Protein AF-A0A3D5JEH7-F1 (afdb_monomer_lite)

Foldseek 3Di:
DDPDDPPPDVVVVVDDDPPPDDAAEAEDAQVVVVVVLVVDDPQQVVQCVVVVPHQDAPDKDWGQDPPRRIHMYHHHD

Structure (mmCIF, N/CA/C/O backbone):
data_AF-A0A3D5JEH7-F1
#
_entry.id   AF-A0A3D5JEH7-F1
#
loop_
_atom_site.group_PDB
_atom_site.id
_atom_site.type_symbol
_atom_site.label_atom_id
_atom_site.label_alt_id
_atom_site.label_comp_id
_atom_site.label_asym_id
_atom_site.label_entity_id
_atom_site.label_seq_id
_atom_site.pdbx_PDB_ins_code
_atom_site.Cartn_x
_atom_site.Cartn_y
_atom_site.Cartn_z
_atom_site.occupancy
_atom_site.B_iso_or_equiv
_atom_site.auth_seq_id
_atom_site.auth_comp_id
_atom_site.auth_asym_id
_atom_site.auth_atom_id
_atom_site.pdbx_PDB_model_num
ATOM 1 N N . MET A 1 1 ? -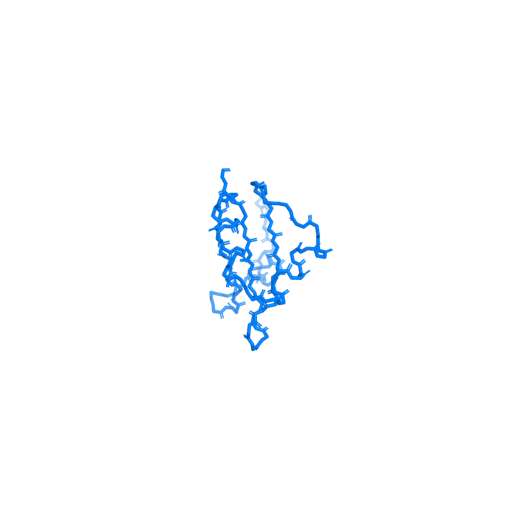18.841 -20.985 -42.794 1.00 39.84 1 MET A N 1
ATOM 2 C CA . MET A 1 1 ? -18.105 -19.719 -42.983 1.00 39.84 1 MET A CA 1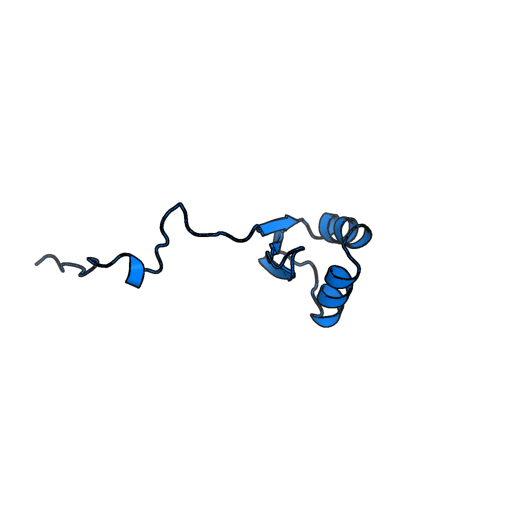
ATOM 3 C C . MET A 1 1 ? -17.439 -19.403 -41.650 1.00 39.84 1 MET A C 1
ATOM 5 O O . MET A 1 1 ? -18.136 -19.006 -40.729 1.00 39.84 1 MET A O 1
ATOM 9 N N . MET A 1 2 ? -16.157 -19.741 -41.480 1.00 41.84 2 MET A N 1
ATOM 10 C CA . MET A 1 2 ? -15.419 -19.429 -40.247 1.00 41.84 2 MET A CA 1
ATOM 11 C C . MET A 1 2 ? -14.966 -17.973 -40.336 1.00 41.84 2 MET A C 1
ATOM 13 O O . MET A 1 2 ? -14.252 -17.607 -41.268 1.00 41.84 2 MET A O 1
ATOM 17 N N . SER A 1 3 ? -15.421 -17.136 -39.410 1.00 48.19 3 SER A N 1
ATOM 18 C CA . SER A 1 3 ? -14.933 -15.772 -39.230 1.00 48.19 3 SER A CA 1
ATOM 19 C C . SER A 1 3 ? -13.454 -15.834 -38.846 1.00 48.19 3 SER A C 1
ATOM 21 O O . SER A 1 3 ? -13.100 -16.239 -37.742 1.00 48.19 3 SER A O 1
ATOM 23 N N . SER A 1 4 ? -12.577 -15.475 -39.784 1.00 55.00 4 SER A N 1
ATOM 24 C CA . SER A 1 4 ? -11.162 -15.255 -39.499 1.00 55.00 4 SER A CA 1
ATOM 25 C C . SER A 1 4 ? -11.057 -14.021 -38.602 1.00 55.00 4 SER A C 1
ATOM 27 O O . SER A 1 4 ? -11.391 -12.915 -39.022 1.00 55.00 4 SER A O 1
ATOM 29 N N . PHE A 1 5 ? -10.667 -14.219 -37.344 1.00 60.62 5 PHE A N 1
ATOM 30 C CA . PHE A 1 5 ? -10.301 -13.125 -36.451 1.00 60.62 5 PHE A CA 1
ATOM 31 C C . PHE A 1 5 ? -8.963 -12.542 -36.933 1.00 60.62 5 PHE A C 1
ATOM 33 O O . PHE A 1 5 ? -7.974 -13.278 -36.955 1.00 60.62 5 PHE A O 1
ATOM 40 N N . PRO A 1 6 ? -8.878 -11.253 -37.314 1.00 61.16 6 PRO A N 1
ATOM 41 C CA . PRO A 1 6 ? -7.618 -10.653 -37.727 1.00 61.16 6 PRO A CA 1
ATOM 42 C C . PRO A 1 6 ? -6.810 -10.294 -36.473 1.00 61.16 6 PRO A C 1
ATOM 44 O O . PRO A 1 6 ? -6.756 -9.141 -36.060 1.00 61.16 6 PRO A O 1
ATOM 47 N N . LEU A 1 7 ? -6.215 -11.298 -35.828 1.00 59.69 7 LEU A N 1
ATOM 48 C CA . LEU A 1 7 ? -5.326 -11.130 -34.672 1.00 59.69 7 LEU A CA 1
ATOM 49 C C . LEU A 1 7 ? -3.865 -11.351 -35.076 1.00 59.69 7 LEU A C 1
ATOM 51 O O . LEU A 1 7 ? -3.147 -12.125 -34.456 1.00 59.69 7 LEU A O 1
ATOM 55 N N . THR A 1 8 ? -3.420 -10.706 -36.152 1.00 62.47 8 THR A N 1
ATOM 56 C CA . THR A 1 8 ? -2.031 -10.815 -36.627 1.00 62.47 8 THR A CA 1
ATOM 57 C C . THR A 1 8 ? -1.051 -9.913 -35.878 1.00 62.47 8 THR A C 1
ATOM 59 O O . THR A 1 8 ? 0.150 -10.042 -36.090 1.00 62.47 8 THR A O 1
ATOM 62 N N . ASP A 1 9 ? -1.529 -9.030 -34.997 1.00 63.25 9 ASP A N 1
ATOM 63 C CA . ASP A 1 9 ? -0.685 -8.078 -34.272 1.00 63.25 9 ASP A CA 1
ATOM 64 C C . ASP A 1 9 ? -0.885 -8.188 -32.744 1.00 63.25 9 ASP A C 1
ATOM 66 O O . ASP A 1 9 ? -1.837 -7.614 -32.203 1.00 63.25 9 ASP A O 1
ATOM 70 N N . PRO A 1 10 ? 0.000 -8.913 -32.034 1.00 60.56 10 PRO A N 1
ATOM 71 C CA . PRO A 1 10 ? -0.035 -9.064 -30.577 1.00 60.56 10 PRO A CA 1
ATOM 72 C C . PRO A 1 10 ? -0.011 -7.731 -29.817 1.00 60.56 10 PRO A C 1
ATOM 74 O O . PRO A 1 10 ? -0.602 -7.620 -28.743 1.00 60.56 10 PRO A O 1
ATOM 77 N N . SER A 1 11 ? 0.607 -6.692 -30.391 1.00 60.44 11 SER A N 1
ATOM 78 C CA . SER A 1 11 ? 0.706 -5.379 -29.747 1.00 60.44 11 SER A CA 1
ATOM 79 C C . SER A 1 11 ? -0.651 -4.666 -29.655 1.00 60.44 11 SER A C 1
ATOM 81 O O . SER A 1 11 ? -0.916 -3.953 -28.688 1.00 60.44 11 SER A O 1
ATOM 83 N N . ARG A 1 12 ? -1.576 -4.944 -30.587 1.00 63.00 12 ARG A N 1
ATOM 84 C CA . ARG A 1 12 ? -2.966 -4.450 -30.543 1.00 63.00 12 ARG A CA 1
ATOM 85 C C . ARG A 1 12 ? -3.826 -5.126 -29.481 1.00 63.00 12 ARG A C 1
ATOM 87 O O . ARG A 1 12 ? -4.865 -4.587 -29.115 1.00 63.00 12 ARG A O 1
ATOM 94 N N . LEU A 1 13 ? -3.395 -6.285 -28.991 1.00 64.62 13 LEU A N 1
ATOM 95 C CA . LEU A 1 13 ? -4.040 -7.007 -27.898 1.00 64.62 13 LEU A CA 1
ATOM 96 C C . LEU A 1 13 ? -3.508 -6.589 -26.519 1.00 64.62 13 LEU A C 1
ATOM 98 O O . LEU A 1 13 ? -3.940 -7.146 -25.514 1.00 64.62 13 LEU A O 1
ATOM 102 N N . GLY A 1 14 ? -2.568 -5.636 -26.457 1.00 59.88 14 GLY A N 1
ATOM 103 C CA . GLY A 1 14 ? -1.901 -5.271 -25.206 1.00 59.88 14 GLY A CA 1
ATOM 104 C C . GLY A 1 14 ? -1.053 -6.408 -24.631 1.00 59.88 14 GLY A C 1
ATOM 105 O O . GLY A 1 14 ? -0.725 -6.384 -23.446 1.00 59.88 14 GLY A O 1
ATOM 106 N N . LEU A 1 15 ? -0.716 -7.407 -25.453 1.00 66.06 15 LEU A N 1
ATOM 107 C CA . LEU A 1 15 ? 0.164 -8.496 -25.061 1.00 66.06 15 LEU A CA 1
ATOM 108 C C . LEU A 1 15 ? 1.588 -7.953 -25.057 1.00 66.06 15 LEU A C 1
ATOM 110 O O . LEU A 1 15 ? 2.126 -7.549 -26.089 1.00 66.06 15 LEU A O 1
ATOM 114 N N . VAL A 1 16 ? 2.171 -7.906 -23.868 1.00 69.44 16 VAL A N 1
ATOM 115 C CA . VAL A 1 16 ? 3.580 -7.581 -23.684 1.00 69.44 16 VAL A CA 1
ATOM 116 C C . VAL A 1 16 ? 4.407 -8.854 -23.832 1.00 69.44 16 VAL A C 1
ATOM 118 O O .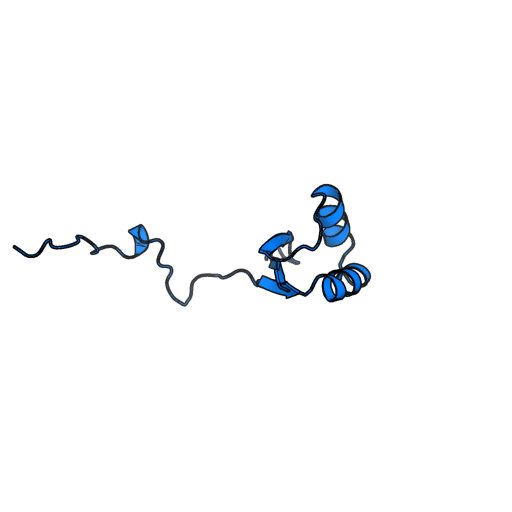 VAL A 1 16 ? 3.936 -9.948 -23.527 1.00 69.44 16 VAL A O 1
ATOM 121 N N . THR A 1 17 ? 5.630 -8.718 -24.334 1.00 68.12 17 THR A N 1
ATOM 122 C CA . THR A 1 17 ? 6.614 -9.805 -24.314 1.00 68.12 17 THR A CA 1
ATOM 123 C C . THR A 1 17 ? 6.978 -10.141 -22.868 1.00 68.12 17 THR A C 1
ATOM 125 O O . THR A 1 17 ? 6.999 -9.232 -22.037 1.00 68.12 17 THR A O 1
ATOM 128 N N . ASP A 1 18 ? 7.322 -11.399 -22.582 1.00 66.5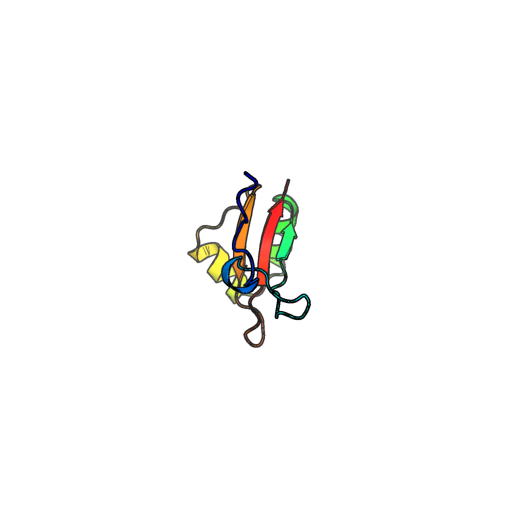0 18 ASP A N 1
ATOM 129 C CA . ASP A 1 18 ? 7.677 -11.866 -21.227 1.00 66.50 18 ASP A CA 1
ATOM 130 C C . ASP A 1 18 ? 8.781 -11.019 -20.556 1.00 66.50 18 ASP A C 1
ATOM 132 O O . ASP A 1 18 ? 8.789 -10.865 -19.338 1.00 66.50 18 ASP A O 1
ATOM 136 N N . ASP A 1 19 ? 9.656 -10.391 -21.349 1.00 68.06 19 ASP A N 1
ATOM 137 C CA . ASP A 1 19 ? 10.770 -9.556 -20.875 1.00 68.06 19 ASP A CA 1
ATOM 138 C C . ASP A 1 19 ? 10.420 -8.067 -20.661 1.00 68.06 19 ASP A C 1
ATOM 140 O O . ASP A 1 19 ? 11.307 -7.230 -20.464 1.00 68.06 19 ASP A O 1
ATOM 144 N N . ALA A 1 20 ? 9.144 -7.681 -20.741 1.00 69.75 20 ALA A N 1
ATOM 145 C CA . ALA A 1 20 ? 8.754 -6.290 -20.526 1.00 69.75 20 ALA A CA 1
ATOM 146 C C . ALA A 1 20 ? 8.961 -5.871 -19.053 1.00 69.75 20 ALA A C 1
ATOM 148 O O . ALA A 1 20 ? 8.636 -6.633 -18.140 1.00 69.75 20 ALA A O 1
ATOM 149 N N . PRO A 1 21 ? 9.450 -4.644 -18.780 1.00 73.62 21 PRO A N 1
ATOM 150 C CA . PRO A 1 21 ? 9.678 -4.177 -17.417 1.00 73.62 21 PRO A CA 1
ATOM 151 C C . PRO A 1 21 ? 8.364 -4.131 -16.625 1.00 73.62 21 PRO A C 1
ATOM 153 O O . PRO A 1 21 ? 7.497 -3.287 -16.862 1.00 73.62 21 PRO A O 1
ATOM 156 N N . SER A 1 22 ? 8.225 -5.041 -15.663 1.00 77.44 22 SER A N 1
ATOM 157 C CA . SER A 1 22 ? 7.069 -5.131 -14.772 1.00 77.44 22 SER A CA 1
ATOM 158 C C . SER A 1 22 ? 7.294 -4.353 -13.478 1.00 77.44 22 SER A C 1
ATOM 160 O O . SER A 1 22 ? 8.396 -4.349 -12.928 1.00 77.44 22 SER A O 1
ATOM 162 N N . ARG A 1 23 ? 6.230 -3.753 -12.939 1.00 81.94 23 ARG A N 1
ATOM 163 C CA . ARG A 1 23 ? 6.243 -3.187 -11.584 1.00 81.94 23 ARG A CA 1
ATOM 164 C C . ARG A 1 23 ? 5.861 -4.258 -10.573 1.00 81.94 23 ARG A C 1
ATOM 166 O O . ARG A 1 23 ? 4.910 -5.003 -10.792 1.00 81.94 23 ARG A O 1
ATOM 173 N N . THR A 1 24 ? 6.557 -4.288 -9.445 1.00 86.12 24 THR A N 1
ATOM 174 C CA . THR A 1 24 ? 6.235 -5.210 -8.353 1.00 86.12 24 THR A CA 1
ATOM 175 C C . THR A 1 24 ? 4.918 -4.818 -7.690 1.00 86.12 24 THR A C 1
ATOM 177 O O . THR A 1 24 ? 4.756 -3.670 -7.272 1.00 86.12 24 THR A O 1
ATOM 180 N N . LEU A 1 25 ? 4.008 -5.782 -7.537 1.00 90.06 25 LEU A N 1
ATOM 181 C CA . LEU A 1 25 ? 2.817 -5.674 -6.696 1.00 90.06 25 LEU A CA 1
ATOM 182 C C . LEU A 1 25 ? 3.016 -6.520 -5.434 1.00 90.06 25 LEU A C 1
ATOM 184 O O . LEU A 1 25 ? 3.132 -7.741 -5.514 1.00 90.06 25 LEU A O 1
ATOM 188 N N . ARG A 1 26 ? 3.043 -5.876 -4.267 1.00 91.44 26 ARG A N 1
ATOM 189 C CA . ARG A 1 26 ? 3.024 -6.556 -2.969 1.00 91.44 26 ARG A CA 1
ATOM 190 C C . ARG A 1 26 ? 1.581 -6.694 -2.502 1.00 91.44 26 ARG A C 1
ATOM 192 O O . ARG A 1 26 ? 0.891 -5.689 -2.367 1.00 91.44 26 ARG A O 1
ATOM 199 N N . LEU A 1 27 ? 1.148 -7.920 -2.236 1.00 94.75 27 LEU A N 1
ATOM 200 C CA . LEU A 1 27 ? -0.164 -8.191 -1.654 1.00 94.75 27 LEU A CA 1
ATOM 201 C C . LEU A 1 27 ? -0.060 -8.237 -0.132 1.00 94.75 27 LEU A C 1
ATOM 203 O O . LEU A 1 27 ? 0.835 -8.891 0.401 1.00 94.75 27 LEU A O 1
ATOM 207 N N . LEU A 1 28 ? -0.962 -7.530 0.540 1.00 95.56 28 LEU A N 1
ATOM 208 C CA . LEU A 1 28 ? -1.083 -7.455 1.992 1.00 95.56 28 LEU A CA 1
ATOM 209 C C . LEU A 1 28 ? -2.545 -7.677 2.389 1.00 95.56 28 LEU A C 1
ATOM 211 O O . LEU A 1 28 ? -3.453 -7.325 1.643 1.00 95.56 28 LEU A O 1
ATOM 215 N N . THR A 1 29 ? -2.783 -8.212 3.577 1.00 96.06 29 THR A N 1
ATOM 216 C CA . THR A 1 29 ? -4.085 -8.087 4.252 1.00 96.06 29 THR A CA 1
ATOM 217 C C . THR A 1 29 ? -4.245 -6.682 4.839 1.00 96.06 29 THR A C 1
ATOM 219 O O . THR A 1 29 ? -3.272 -5.925 4.911 1.00 96.06 29 THR A O 1
ATOM 222 N N . ALA A 1 30 ? -5.447 -6.332 5.307 1.00 93.75 30 ALA A N 1
ATOM 223 C CA . ALA A 1 30 ? -5.652 -5.074 6.029 1.00 93.75 30 ALA A CA 1
ATOM 224 C C . ALA A 1 30 ? -4.751 -4.977 7.279 1.00 93.75 30 ALA A C 1
ATOM 226 O O . ALA A 1 30 ? -4.065 -3.974 7.455 1.00 93.75 30 ALA A O 1
ATOM 227 N N . ASP A 1 31 ? -4.649 -6.052 8.065 1.00 93.56 31 ASP A N 1
ATOM 228 C CA . ASP A 1 31 ? -3.816 -6.075 9.277 1.00 93.56 31 ASP A CA 1
ATOM 229 C C . ASP A 1 31 ? -2.319 -5.907 8.963 1.00 93.56 31 ASP A C 1
ATOM 231 O O . ASP A 1 31 ? -1.613 -5.108 9.578 1.00 93.56 31 ASP A O 1
ATOM 235 N N . SER A 1 32 ? -1.820 -6.626 7.952 1.00 95.25 32 SER A N 1
ATOM 236 C CA . SER A 1 32 ? -0.403 -6.538 7.565 1.00 95.25 32 SER A CA 1
ATOM 237 C C . SER A 1 32 ? -0.047 -5.218 6.870 1.00 95.25 32 SER A C 1
ATOM 239 O O . SER A 1 32 ? 1.126 -4.837 6.846 1.00 95.25 32 SER A O 1
ATOM 241 N N . PHE A 1 33 ? -1.036 -4.491 6.334 1.00 95.00 33 PHE A N 1
ATOM 242 C CA . PHE A 1 33 ? -0.842 -3.135 5.828 1.00 95.00 33 PHE A CA 1
ATOM 243 C C . PHE A 1 33 ? -0.504 -2.157 6.954 1.00 95.00 33 PHE A C 1
ATOM 245 O O . PHE A 1 33 ? 0.436 -1.373 6.807 1.00 95.00 33 PHE A O 1
ATOM 252 N N . ASP A 1 34 ? -1.205 -2.238 8.084 1.00 93.06 34 ASP A N 1
ATOM 253 C CA . ASP A 1 34 ? -0.942 -1.374 9.237 1.00 93.06 34 ASP A CA 1
ATOM 254 C C . ASP A 1 34 ? 0.456 -1.623 9.819 1.00 93.06 34 ASP A C 1
ATOM 256 O O . ASP A 1 34 ? 1.173 -0.682 10.175 1.00 93.06 34 ASP A O 1
ATOM 260 N N . ASP A 1 35 ? 0.894 -2.882 9.861 1.00 94.00 35 ASP A N 1
ATOM 261 C CA . ASP A 1 35 ? 2.255 -3.233 10.272 1.00 94.00 35 ASP A CA 1
ATOM 262 C C . ASP A 1 35 ? 3.311 -2.767 9.269 1.00 94.00 35 ASP A C 1
ATOM 264 O O . ASP A 1 35 ? 4.347 -2.215 9.659 1.00 94.00 35 ASP A O 1
ATOM 268 N N . TRP A 1 36 ? 3.043 -2.916 7.971 1.00 93.69 36 TRP A N 1
ATOM 269 C CA . TRP A 1 36 ? 3.919 -2.390 6.930 1.00 93.69 36 TRP A CA 1
ATOM 270 C C . TRP A 1 36 ? 4.081 -0.870 7.055 1.00 93.69 36 TRP A C 1
ATOM 272 O O . TRP A 1 36 ? 5.211 -0.374 7.011 1.00 93.69 36 TRP A O 1
ATOM 282 N N . LEU A 1 37 ? 2.993 -0.131 7.287 1.00 93.38 37 LEU A N 1
ATOM 283 C CA . LEU A 1 37 ? 2.999 1.331 7.356 1.00 93.38 37 LEU A CA 1
ATOM 284 C C . LEU A 1 37 ? 3.951 1.862 8.444 1.00 93.38 37 LEU A C 1
ATOM 286 O O . LEU A 1 37 ? 4.628 2.871 8.229 1.00 93.38 37 LEU A O 1
ATOM 290 N N . LYS A 1 38 ? 4.098 1.140 9.566 1.00 94.00 38 LYS A N 1
ATOM 291 C CA . LYS A 1 38 ? 5.040 1.465 10.661 1.00 94.00 38 LYS A CA 1
ATOM 292 C C . LYS A 1 38 ? 6.507 1.435 10.223 1.00 94.00 38 LYS A C 1
ATOM 294 O O . LYS A 1 38 ? 7.338 2.130 10.807 1.00 94.00 38 LYS A O 1
ATOM 299 N N . THR A 1 39 ? 6.826 0.650 9.197 1.00 92.12 39 THR A N 1
ATOM 300 C CA . THR A 1 39 ? 8.186 0.485 8.650 1.00 92.12 39 THR A CA 1
ATOM 301 C C . THR A 1 39 ? 8.387 1.183 7.302 1.00 92.12 39 THR A C 1
ATOM 303 O O . THR A 1 39 ? 9.522 1.332 6.860 1.00 92.12 39 THR A O 1
ATOM 306 N N . ALA A 1 40 ? 7.307 1.654 6.667 1.00 90.50 40 ALA A N 1
ATOM 307 C CA . ALA A 1 40 ? 7.344 2.338 5.378 1.00 90.50 40 ALA A CA 1
ATOM 308 C C . ALA A 1 40 ? 8.171 3.635 5.431 1.00 90.50 40 ALA A C 1
ATOM 310 O O . ALA A 1 40 ? 8.301 4.250 6.491 1.00 90.50 40 ALA A O 1
ATOM 311 N N . SER A 1 41 ? 8.702 4.080 4.291 1.00 90.25 41 SER A N 1
ATOM 312 C CA . SER A 1 41 ? 9.398 5.369 4.203 1.00 90.25 41 SER A CA 1
ATOM 313 C C . SER A 1 41 ? 8.446 6.539 4.482 1.00 90.25 41 SER A C 1
ATOM 315 O O . SER A 1 41 ? 7.229 6.432 4.314 1.00 90.25 41 SER A O 1
ATOM 317 N N . ALA A 1 42 ? 8.998 7.685 4.890 1.00 91.12 42 ALA A N 1
ATOM 318 C CA . ALA A 1 42 ? 8.207 8.888 5.153 1.00 91.12 42 ALA A CA 1
ATOM 319 C C . ALA A 1 42 ? 7.410 9.351 3.917 1.00 91.12 42 ALA A C 1
ATOM 321 O O . ALA A 1 42 ? 6.248 9.728 4.041 1.00 91.12 42 ALA A O 1
ATOM 322 N N . GLU A 1 43 ? 8.007 9.253 2.726 1.00 89.44 43 GLU A N 1
ATOM 323 C CA . GLU A 1 43 ? 7.353 9.571 1.453 1.00 89.44 43 GLU A CA 1
ATOM 324 C C . GLU A 1 43 ? 6.164 8.642 1.165 1.00 89.44 43 GLU A C 1
ATOM 326 O O . GLU A 1 43 ? 5.077 9.114 0.834 1.00 89.44 43 GLU A O 1
ATOM 331 N N . ALA A 1 44 ? 6.331 7.327 1.356 1.00 90.38 44 ALA A N 1
ATOM 332 C CA . ALA A 1 44 ? 5.247 6.370 1.149 1.00 90.38 44 ALA A CA 1
ATOM 333 C C . ALA A 1 44 ? 4.077 6.623 2.112 1.00 90.38 44 ALA A C 1
ATOM 335 O O . ALA A 1 44 ? 2.922 6.597 1.690 1.00 90.38 44 ALA A O 1
ATOM 336 N N . ARG A 1 45 ? 4.362 6.926 3.387 1.00 92.56 45 ARG A N 1
ATOM 337 C CA . ARG A 1 45 ? 3.327 7.283 4.374 1.00 92.56 45 ARG A CA 1
ATOM 338 C C . ARG A 1 45 ? 2.577 8.553 3.977 1.00 92.56 45 ARG A C 1
ATOM 340 O O . ARG A 1 45 ? 1.351 8.547 3.987 1.00 92.56 45 ARG A O 1
ATOM 347 N N . ALA A 1 46 ? 3.299 9.600 3.575 1.00 92.94 46 ALA A N 1
ATOM 348 C CA . ALA A 1 46 ? 2.696 10.857 3.137 1.00 92.94 46 ALA A CA 1
ATOM 349 C C . ALA A 1 46 ? 1.787 1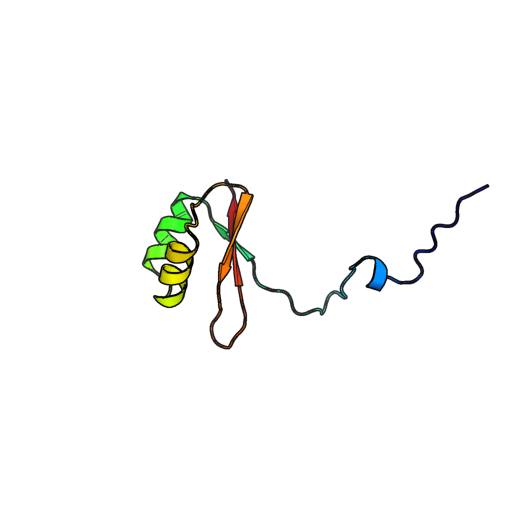0.661 1.913 1.00 92.94 46 ALA A C 1
ATOM 351 O O . ALA A 1 46 ? 0.716 11.257 1.833 1.00 92.94 46 ALA A O 1
ATOM 352 N N . LEU A 1 47 ? 2.173 9.790 0.977 1.00 91.62 47 LEU A N 1
ATOM 353 C CA . LEU A 1 47 ? 1.353 9.479 -0.193 1.00 91.62 47 LEU A CA 1
ATOM 354 C C . LEU A 1 47 ? 0.099 8.666 0.169 1.00 91.62 47 LEU A C 1
ATOM 356 O O . LEU A 1 47 ? -0.989 8.934 -0.345 1.00 91.62 47 LEU A O 1
ATOM 360 N N . VAL A 1 48 ? 0.227 7.683 1.064 1.00 93.62 48 VAL A N 1
ATOM 361 C CA . VAL A 1 48 ? -0.916 6.920 1.595 1.00 93.62 48 VAL A CA 1
ATOM 362 C C . VAL A 1 48 ? -1.922 7.861 2.265 1.00 93.62 48 VAL A C 1
ATOM 364 O O . VAL A 1 48 ? -3.117 7.777 1.983 1.00 93.62 48 VAL A O 1
ATOM 367 N N . GLU A 1 49 ? -1.443 8.801 3.080 1.00 93.75 49 GLU A N 1
ATOM 368 C CA . GLU A 1 49 ? -2.277 9.801 3.749 1.00 93.75 49 GLU A CA 1
ATOM 369 C C . GLU A 1 49 ? -2.939 10.758 2.744 1.00 93.75 49 GLU A C 1
ATOM 371 O O . GLU A 1 49 ? -4.163 10.895 2.727 1.00 93.75 49 GLU A O 1
ATOM 376 N N . ALA A 1 50 ? -2.159 11.347 1.832 1.00 94.12 50 ALA A N 1
ATOM 377 C CA . ALA A 1 50 ? -2.659 12.283 0.823 1.00 94.12 50 ALA A CA 1
ATOM 378 C C . ALA A 1 50 ? -3.676 11.647 -0.140 1.00 94.12 50 ALA A C 1
ATOM 380 O O . ALA A 1 50 ? -4.600 12.314 -0.605 1.00 94.12 50 ALA A O 1
ATOM 381 N N . SER A 1 51 ? -3.536 10.351 -0.429 1.00 91.12 51 SER A N 1
ATOM 382 C CA . SER A 1 51 ? -4.473 9.604 -1.277 1.00 91.12 51 SER A CA 1
ATOM 383 C C . SER A 1 51 ? -5.740 9.150 -0.546 1.00 91.12 51 SER A C 1
ATOM 385 O O . SER A 1 51 ? -6.630 8.579 -1.182 1.00 91.12 51 SER A O 1
ATOM 387 N N . SER A 1 52 ? -5.842 9.384 0.772 1.00 92.31 52 SER A N 1
ATOM 388 C CA . SER A 1 52 ? -6.915 8.841 1.618 1.00 92.31 52 SER A CA 1
ATOM 389 C C . SER A 1 52 ? -7.095 7.331 1.405 1.00 92.31 52 SER A C 1
ATOM 391 O O . SER A 1 52 ? -8.216 6.805 1.329 1.00 92.31 52 SER A O 1
ATOM 393 N N . PHE A 1 53 ? -5.980 6.620 1.219 1.00 94.12 53 PHE A N 1
ATOM 394 C CA . PHE A 1 53 ? -6.012 5.191 0.963 1.00 94.12 53 PHE A CA 1
ATOM 395 C C . PHE A 1 53 ? -6.448 4.453 2.227 1.00 94.12 53 PHE A C 1
ATOM 397 O O . PHE A 1 53 ? -5.897 4.649 3.305 1.00 94.12 53 PHE A O 1
ATOM 404 N N . ALA A 1 54 ? -7.450 3.589 2.082 1.00 92.75 54 ALA A N 1
ATOM 405 C CA . ALA A 1 54 ? -7.945 2.747 3.162 1.00 92.75 54 ALA A CA 1
ATOM 406 C C . ALA A 1 54 ? -7.765 1.291 2.755 1.00 92.75 54 ALA A C 1
ATOM 408 O O . ALA A 1 54 ? -8.200 0.918 1.658 1.00 92.75 54 ALA A O 1
ATOM 409 N N . ALA A 1 55 ? -7.161 0.495 3.633 1.00 92.75 55 ALA A N 1
ATOM 410 C CA . ALA A 1 55 ? -6.830 -0.890 3.354 1.00 92.75 55 ALA A CA 1
ATOM 411 C C . ALA A 1 55 ? -8.090 -1.771 3.328 1.00 92.75 55 ALA A C 1
ATOM 413 O O . ALA A 1 55 ? -8.569 -2.238 4.355 1.00 92.75 55 ALA A O 1
ATOM 414 N N . LYS A 1 56 ? -8.667 -1.955 2.137 1.00 94.25 56 LYS A N 1
ATOM 415 C CA . LYS A 1 56 ? -9.843 -2.806 1.893 1.00 94.25 56 LYS A CA 1
ATOM 416 C C . LYS A 1 56 ? -9.561 -3.748 0.732 1.00 94.25 56 LYS A C 1
ATOM 418 O O . LYS A 1 56 ? -8.939 -3.314 -0.238 1.00 94.25 56 LYS A O 1
ATOM 423 N N . SER A 1 57 ? -10.059 -4.982 0.817 1.00 93.81 57 SER A N 1
ATOM 424 C CA . SER A 1 57 ? -9.878 -6.007 -0.221 1.00 93.81 57 SER A CA 1
ATOM 425 C C . SER A 1 57 ? -10.228 -5.471 -1.617 1.00 93.81 57 SER A C 1
ATOM 427 O O . SER A 1 57 ? -11.203 -4.734 -1.798 1.00 93.81 57 SER A O 1
ATOM 429 N N . GLY A 1 58 ? -9.370 -5.770 -2.593 1.00 93.44 58 GLY A N 1
ATOM 430 C CA . GLY A 1 58 ? -9.488 -5.313 -3.980 1.00 93.44 58 GLY A CA 1
ATOM 431 C C . GLY A 1 58 ? -8.965 -3.898 -4.253 1.00 93.44 58 GLY A C 1
ATOM 432 O O . GLY A 1 58 ? -8.989 -3.456 -5.402 1.00 93.44 58 GLY A O 1
ATOM 433 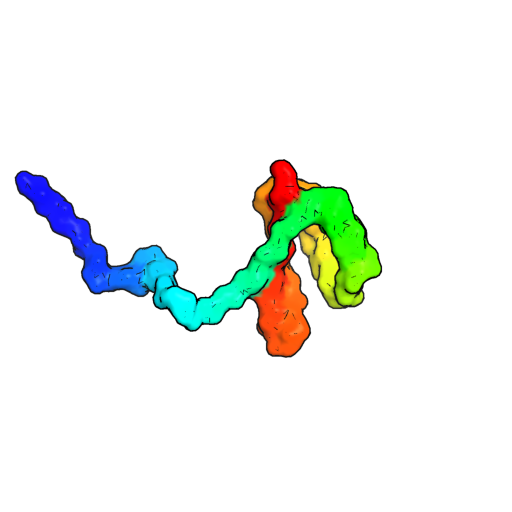N N . ARG A 1 59 ? -8.475 -3.165 -3.244 1.00 94.75 59 ARG A N 1
ATOM 434 C CA . ARG A 1 59 ? -7.842 -1.852 -3.453 1.00 94.75 59 ARG A CA 1
ATOM 435 C C . ARG A 1 59 ? -6.339 -1.981 -3.639 1.00 94.75 59 ARG A C 1
ATOM 437 O O . ARG A 1 59 ? -5.699 -2.809 -3.002 1.00 94.75 59 ARG A O 1
ATOM 444 N N . ALA A 1 60 ? -5.769 -1.099 -4.453 1.00 94.62 60 ALA A N 1
ATOM 445 C CA . ALA A 1 60 ? -4.328 -0.967 -4.597 1.00 94.62 60 ALA A CA 1
ATOM 446 C C . ALA A 1 60 ? -3.900 0.503 -4.641 1.00 94.62 60 ALA A C 1
ATOM 448 O O . ALA A 1 60 ? -4.663 1.365 -5.084 1.00 94.62 60 ALA A O 1
ATOM 449 N N . ILE A 1 61 ? -2.679 0.772 -4.188 1.00 93.62 61 ILE A N 1
ATOM 450 C CA . ILE A 1 61 ? -2.014 2.071 -4.288 1.00 93.62 61 ILE A CA 1
ATOM 451 C C . ILE A 1 61 ? -0.657 1.903 -4.959 1.00 93.62 61 ILE A C 1
ATOM 453 O O . ILE A 1 61 ? 0.073 0.947 -4.696 1.00 93.62 61 ILE A O 1
ATOM 457 N N . LEU A 1 62 ? -0.332 2.842 -5.843 1.00 92.38 62 LEU A N 1
ATOM 458 C CA . LEU A 1 62 ? 0.941 2.901 -6.542 1.00 92.38 62 LEU A CA 1
ATOM 459 C C . LEU A 1 62 ? 1.850 3.883 -5.802 1.00 92.38 62 LEU A C 1
ATOM 461 O O . LEU A 1 62 ? 1.481 5.036 -5.597 1.00 92.38 62 LEU A O 1
ATOM 465 N N . LEU A 1 63 ? 3.011 3.401 -5.380 1.00 89.69 63 LEU A N 1
ATOM 466 C CA . LEU A 1 63 ? 3.990 4.131 -4.593 1.00 89.69 63 LEU A CA 1
ATOM 467 C C . LEU A 1 63 ? 5.222 4.442 -5.455 1.00 89.69 63 LEU A C 1
ATOM 469 O O . LEU A 1 63 ? 5.650 3.594 -6.253 1.00 89.69 63 LEU A O 1
ATOM 473 N N . PRO A 1 64 ? 5.832 5.628 -5.297 1.00 82.44 64 PRO A N 1
ATOM 474 C CA . PRO A 1 64 ? 7.164 5.862 -5.832 1.00 82.44 64 PRO A CA 1
ATOM 475 C C . PRO A 1 64 ? 8.130 4.863 -5.180 1.00 82.44 64 PRO A C 1
ATOM 477 O O . PRO A 1 64 ? 8.032 4.575 -3.986 1.00 82.44 64 PRO A O 1
ATOM 480 N N . GLY A 1 65 ? 9.025 4.267 -5.965 1.00 72.00 65 GLY A N 1
ATOM 481 C CA . GLY A 1 65 ? 10.108 3.455 -5.415 1.00 72.00 65 GLY A CA 1
ATOM 482 C C . GLY A 1 65 ? 11.438 4.177 -5.501 1.00 72.00 65 GLY A C 1
ATOM 483 O O . GLY A 1 65 ? 11.613 5.117 -6.283 1.00 72.00 65 GLY A O 1
ATOM 484 N N . GLU A 1 66 ? 12.383 3.718 -4.689 1.00 64.75 66 GLU A N 1
ATOM 485 C CA . GLU A 1 66 ? 13.736 4.261 -4.673 1.00 64.75 66 GLU A CA 1
ATOM 486 C C . GLU A 1 66 ? 14.393 4.097 -6.051 1.00 64.75 66 GLU A C 1
ATOM 488 O O . GLU A 1 66 ? 14.268 3.063 -6.709 1.00 64.75 66 GLU A O 1
ATOM 493 N N . GLY A 1 67 ? 15.039 5.161 -6.533 1.00 63.84 67 GLY A N 1
ATOM 494 C CA . GLY A 1 67 ? 15.641 5.186 -7.870 1.00 63.84 67 GLY A CA 1
ATOM 495 C C . GLY A 1 67 ? 14.641 5.268 -9.032 1.00 63.84 67 GLY A C 1
ATOM 496 O O . GLY A 1 67 ? 15.028 5.029 -10.172 1.00 63.84 67 GLY A O 1
ATOM 497 N N . GLY A 1 68 ? 13.369 5.602 -8.776 1.00 62.41 68 GLY A N 1
ATOM 498 C CA . GLY A 1 68 ? 12.353 5.811 -9.817 1.00 62.41 68 GLY A CA 1
ATOM 499 C C . GLY A 1 68 ? 11.590 4.551 -10.240 1.00 62.41 68 GLY A C 1
ATOM 500 O O . GLY A 1 68 ? 10.735 4.624 -11.124 1.00 62.41 68 GLY A O 1
ATOM 501 N N . SER A 1 69 ? 11.844 3.403 -9.603 1.00 70.44 69 SER A N 1
ATOM 502 C CA . SER A 1 69 ? 11.117 2.162 -9.887 1.00 70.44 69 SER A CA 1
ATOM 503 C C . SER A 1 69 ? 9.847 2.066 -9.044 1.00 70.44 69 SER A C 1
ATOM 505 O O . SER A 1 69 ? 9.855 1.563 -7.924 1.00 70.44 69 SER A O 1
ATOM 507 N N . ALA A 1 70 ? 8.741 2.597 -9.563 1.00 80.56 70 ALA A N 1
ATOM 508 C CA . ALA A 1 70 ? 7.458 2.572 -8.869 1.00 80.56 70 ALA A CA 1
ATOM 509 C C . ALA A 1 70 ? 6.992 1.134 -8.561 1.00 80.56 70 ALA A C 1
ATOM 511 O O . ALA A 1 70 ? 7.056 0.250 -9.419 1.00 80.56 70 ALA A O 1
ATOM 512 N N . HIS A 1 71 ? 6.466 0.920 -7.357 1.00 86.94 71 HIS A N 1
ATOM 513 C CA . HIS A 1 71 ? 5.896 -0.353 -6.909 1.00 86.94 71 HIS A CA 1
ATOM 514 C C . HIS A 1 71 ? 4.450 -0.149 -6.455 1.00 86.94 71 HIS A C 1
ATOM 516 O O . HIS A 1 71 ? 4.007 0.978 -6.258 1.00 86.94 71 HIS A O 1
ATOM 522 N N . ALA A 1 72 ? 3.684 -1.224 -6.315 1.00 90.44 72 ALA A N 1
ATOM 523 C CA . ALA A 1 72 ? 2.300 -1.163 -5.866 1.00 90.44 72 ALA A CA 1
ATOM 524 C C . ALA A 1 72 ? 2.086 -2.011 -4.612 1.00 90.44 72 ALA A C 1
ATOM 526 O O . ALA A 1 72 ? 2.719 -3.054 -4.437 1.00 90.44 72 ALA A O 1
ATOM 527 N N . ILE A 1 73 ? 1.156 -1.575 -3.767 1.00 93.31 73 ILE A N 1
ATOM 528 C CA . ILE A 1 73 ? 0.590 -2.380 -2.686 1.00 93.31 73 ILE A CA 1
ATOM 529 C C . ILE A 1 73 ? -0.866 -2.654 -3.018 1.00 93.31 73 ILE A C 1
ATOM 531 O O . ILE A 1 73 ? -1.623 -1.719 -3.264 1.00 93.31 73 ILE A O 1
ATOM 535 N N . GLY A 1 74 ? -1.242 -3.927 -3.030 1.00 94.75 74 GLY A N 1
ATOM 536 C CA . GLY A 1 74 ? -2.616 -4.390 -3.168 1.00 94.75 74 GLY A CA 1
ATOM 537 C C . GLY A 1 74 ? -3.095 -4.998 -1.862 1.00 94.75 74 GLY A C 1
ATOM 538 O O . GLY A 1 74 ? -2.329 -5.669 -1.174 1.00 94.75 74 GLY A O 1
ATOM 539 N N . ILE A 1 75 ? -4.360 -4.769 -1.533 1.00 97.25 75 ILE A N 1
ATOM 540 C CA . ILE A 1 75 ? -5.001 -5.381 -0.379 1.00 97.25 75 ILE A CA 1
ATOM 541 C C . ILE A 1 75 ? -5.817 -6.575 -0.845 1.00 97.25 75 ILE A C 1
ATOM 543 O O . ILE A 1 75 ? -6.698 -6.437 -1.700 1.00 97.25 75 ILE A O 1
ATOM 547 N N . PHE A 1 76 ? -5.514 -7.734 -0.276 1.00 91.50 76 PHE A N 1
ATOM 548 C CA . PHE A 1 76 ? -6.213 -8.981 -0.524 1.00 91.50 76 PHE A CA 1
ATOM 549 C C . PHE A 1 76 ? -6.533 -9.652 0.809 1.00 91.50 76 PHE A C 1
ATOM 551 O O . PHE A 1 76 ? -5.635 -9.910 1.609 1.00 91.50 76 PHE A O 1
ATOM 558 N N . ASP A 1 77 ? -7.821 -9.884 1.018 1.00 71.44 77 ASP A N 1
ATOM 559 C CA . ASP A 1 77 ? -8.434 -10.616 2.128 1.00 71.44 77 ASP A CA 1
ATOM 560 C C . ASP A 1 77 ? -9.733 -11.242 1.600 1.00 71.44 77 ASP A C 1
ATOM 562 O O . ASP A 1 77 ? -10.414 -10.533 0.805 1.00 71.44 77 ASP A O 1
#

Radius of gyration: 18.03 Å; chains: 1; bounding box: 34×32×54 Å

Secondary structure (DSSP, 8-state):
---------GGGGT---TTS-PPPEEEE-HHHHHHHHHHS-HHHHHHHHHTT----TT-EEEE--GGG--EEEEE--

pLDDT: mean 81.5, std 15.12, range [39.84, 97.25]

Sequence (77 aa):
MMSSFPLTDPSRLGLVTDDAPSRTLRLLTADSFDDWLKTASAEARALVEASSFAAKSGRAILLPGEGGSAHAIGIFD